Protein AF-A0AAE1Q903-F1 (afdb_monomer_lite)

pLDDT: mean 71.46, std 8.01, range [34.69, 80.75]

Sequence (77 aa):
MLVVVGSEDVLMVGSEDVLVVGNEDVLVVGSEDVLVVVGSEDVLVLGSEDVLVVGSEDVLVLGSEDMLVVVGSEDVC

Organism: NCBI:txid1843537

Structure (mmCIF, N/CA/C/O backbone):
data_AF-A0AAE1Q903-F1
#
_entry.id   AF-A0AAE1Q903-F1
#
loop_
_atom_site.group_PDB
_atom_site.id
_atom_site.type_symbol
_atom_site.label_atom_id
_atom_site.label_alt_id
_atom_site.label_comp_id
_atom_site.label_asym_id
_atom_site.label_entity_id
_atom_site.label_seq_id
_atom_site.pdbx_PDB_ins_code
_atom_site.Cartn_x
_atom_site.Cartn_y
_atom_site.Cartn_z
_atom_site.occupancy
_atom_site.B_iso_or_equiv
_atom_site.auth_seq_id
_atom_site.auth_comp_id
_atom_site.auth_asym_id
_atom_site.auth_atom_id
_atom_site.pdbx_PDB_model_num
ATOM 1 N N . MET A 1 1 ? -13.699 10.917 0.405 1.00 71.94 1 MET A N 1
ATOM 2 C CA . MET A 1 1 ? -12.751 10.546 -0.675 1.00 71.94 1 MET A CA 1
ATOM 3 C C . MET A 1 1 ? -11.794 11.676 -1.047 1.00 71.94 1 MET A C 1
ATOM 5 O O . MET A 1 1 ? -12.183 12.629 -1.723 1.00 71.94 1 MET A O 1
ATOM 9 N N . LEU A 1 2 ? -10.535 11.544 -0.626 1.00 77.44 2 LEU A N 1
ATOM 10 C CA . LEU A 1 2 ? -9.419 12.426 -0.975 1.00 77.44 2 LEU A CA 1
ATOM 11 C C . LEU A 1 2 ? -8.456 11.698 -1.923 1.00 77.44 2 LEU A C 1
ATOM 13 O O . LEU A 1 2 ? -8.158 10.528 -1.709 1.00 77.44 2 LEU A O 1
ATOM 17 N N . VAL A 1 3 ? -7.987 12.383 -2.971 1.00 80.00 3 VAL A N 1
ATOM 18 C CA . VAL A 1 3 ? -7.076 11.808 -3.974 1.00 80.00 3 VAL A CA 1
ATOM 19 C C . VAL A 1 3 ? -5.778 12.600 -3.997 1.00 80.00 3 VAL A C 1
ATOM 21 O O . VAL A 1 3 ? -5.807 13.815 -4.204 1.00 80.00 3 VAL A O 1
ATOM 24 N N . VAL A 1 4 ? -4.648 11.915 -3.830 1.00 79.00 4 VAL A N 1
ATOM 25 C CA . VAL A 1 4 ? -3.313 12.504 -4.001 1.00 79.00 4 VAL A CA 1
ATOM 26 C C . VAL A 1 4 ? -2.530 11.731 -5.044 1.00 79.00 4 VAL A C 1
ATOM 28 O O . VAL A 1 4 ? -2.519 10.504 -5.053 1.00 79.00 4 VAL A O 1
ATOM 31 N N . VAL A 1 5 ? -1.875 12.490 -5.921 1.00 79.25 5 VAL A N 1
ATOM 32 C CA . VAL A 1 5 ? -0.963 11.980 -6.939 1.00 79.25 5 VAL A CA 1
ATOM 33 C C . VAL A 1 5 ? 0.378 12.673 -6.736 1.00 79.25 5 VAL A C 1
ATOM 35 O O . VAL A 1 5 ? 0.457 13.900 -6.836 1.00 79.25 5 VAL A O 1
ATOM 38 N N . GLY A 1 6 ? 1.405 11.891 -6.430 1.00 74.25 6 GLY A N 1
ATOM 39 C CA . GLY A 1 6 ? 2.785 12.342 -6.266 1.00 74.25 6 GLY A CA 1
ATOM 40 C C . GLY A 1 6 ? 3.740 11.441 -7.041 1.00 74.25 6 GLY A C 1
ATOM 41 O O . GLY A 1 6 ? 3.374 10.343 -7.445 1.00 74.25 6 GLY A O 1
ATOM 42 N N . SER A 1 7 ? 4.950 11.925 -7.308 1.00 73.81 7 SER A N 1
ATOM 43 C CA . SER A 1 7 ? 6.000 11.143 -7.976 1.00 73.81 7 SER A CA 1
ATOM 44 C C . SER A 1 7 ? 7.127 10.706 -7.045 1.00 73.81 7 SER A C 1
ATOM 46 O O . SER A 1 7 ? 7.902 9.856 -7.452 1.00 73.81 7 SER A O 1
ATOM 48 N N . GLU A 1 8 ? 7.200 11.283 -5.847 1.00 77.00 8 GLU A N 1
ATOM 49 C CA . GLU A 1 8 ? 8.208 11.010 -4.810 1.00 77.00 8 GLU A CA 1
ATOM 50 C C . GLU A 1 8 ? 7.455 10.759 -3.487 1.00 77.00 8 GLU A C 1
ATOM 52 O O . GLU A 1 8 ? 6.378 10.156 -3.519 1.00 77.00 8 GLU A O 1
ATOM 57 N N . ASP A 1 9 ? 7.936 11.294 -2.363 1.00 77.62 9 ASP A N 1
ATOM 58 C CA . ASP A 1 9 ? 7.333 11.130 -1.036 1.00 77.62 9 ASP A CA 1
ATOM 59 C C . ASP A 1 9 ? 5.897 11.670 -0.940 1.00 77.62 9 ASP A C 1
ATOM 61 O O . ASP A 1 9 ? 5.631 12.873 -1.094 1.00 77.62 9 ASP A O 1
ATOM 65 N N . VAL A 1 10 ? 4.957 10.793 -0.579 1.00 77.31 10 VAL A N 1
ATOM 66 C CA . VAL A 1 10 ? 3.568 11.167 -0.293 1.00 77.31 10 VAL A CA 1
ATOM 67 C C . VAL A 1 10 ? 3.209 10.838 1.150 1.00 77.31 10 VAL A C 1
ATOM 69 O O . VAL A 1 10 ? 3.179 9.680 1.555 1.00 77.31 10 VAL A O 1
ATOM 72 N N . LEU A 1 11 ? 2.854 11.877 1.913 1.00 77.69 11 LEU A N 1
ATOM 73 C CA . LEU A 1 11 ? 2.322 11.749 3.269 1.00 77.69 11 LEU A CA 1
ATOM 74 C C . LEU A 1 11 ? 0.855 12.159 3.304 1.00 77.69 11 LEU A C 1
ATOM 76 O O . LEU A 1 11 ? 0.512 13.292 2.950 1.00 77.69 11 LEU A O 1
ATOM 80 N N . MET A 1 12 ? -0.001 11.270 3.799 1.00 76.69 12 MET A N 1
ATOM 81 C CA . MET A 1 12 ? -1.413 11.567 3.990 1.00 76.69 12 MET A CA 1
ATOM 82 C C . MET A 1 12 ? -1.921 11.168 5.370 1.00 76.69 12 MET A C 1
ATOM 84 O O . MET A 1 12 ? -1.661 10.072 5.857 1.00 76.69 12 MET A O 1
ATOM 88 N N . VAL A 1 13 ? -2.713 12.065 5.961 1.00 76.69 13 VAL A N 1
ATOM 89 C CA 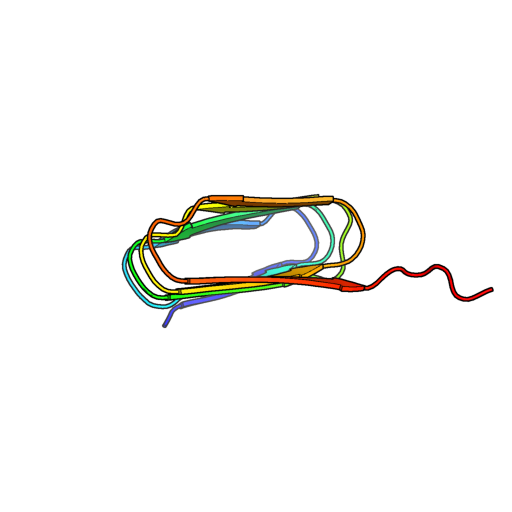. VAL A 1 13 ? -3.478 11.815 7.183 1.00 76.69 13 VAL A CA 1
ATOM 90 C C . VAL A 1 13 ? -4.922 12.235 6.935 1.00 76.69 13 VAL A C 1
ATOM 92 O O . VAL A 1 13 ? -5.189 13.405 6.652 1.00 76.69 13 VAL A O 1
ATOM 95 N N . GLY A 1 14 ? -5.844 11.285 7.034 1.00 72.00 14 GLY A N 1
ATOM 96 C CA . GLY A 1 14 ? -7.273 11.490 6.820 1.00 72.00 14 GLY A CA 1
ATOM 97 C C . GLY A 1 14 ? -8.111 10.595 7.725 1.00 72.00 14 GLY A C 1
ATOM 98 O O . GLY A 1 14 ? -7.592 9.704 8.386 1.00 72.00 14 GLY A O 1
ATOM 99 N N . SER A 1 15 ? -9.413 10.858 7.789 1.00 72.06 15 SER A N 1
ATOM 100 C CA . SER A 1 15 ? -10.365 10.057 8.571 1.00 72.06 15 SER A CA 1
ATOM 101 C C . SER A 1 15 ? -11.481 9.438 7.733 1.00 72.06 15 SER A C 1
ATOM 103 O O . SER A 1 15 ? -12.345 8.798 8.308 1.00 72.06 15 SER A O 1
ATOM 105 N N . GLU A 1 16 ? -11.461 9.659 6.420 1.00 75.94 16 GLU A N 1
ATOM 106 C CA . GLU A 1 16 ? -12.439 9.178 5.435 1.00 75.94 16 GLU A CA 1
ATOM 107 C C . GLU A 1 16 ? -11.691 8.461 4.302 1.00 75.94 16 GLU A C 1
ATOM 109 O O . GLU A 1 16 ? -10.458 8.454 4.314 1.00 75.94 16 GLU A O 1
ATOM 114 N N . ASP A 1 17 ? -12.408 7.977 3.281 1.00 75.19 17 ASP A N 1
ATOM 115 C CA . ASP A 1 17 ? -11.817 7.278 2.136 1.00 75.19 17 ASP A CA 1
ATOM 116 C C . ASP A 1 17 ? -10.626 8.019 1.513 1.00 75.19 17 ASP A C 1
ATOM 118 O O . ASP A 1 17 ? -10.727 9.189 1.101 1.00 75.19 17 ASP A O 1
ATOM 122 N N . VAL A 1 18 ? -9.516 7.306 1.358 1.00 74.25 18 VAL A N 1
ATOM 123 C CA . VAL A 1 18 ? -8.273 7.822 0.781 1.00 74.25 18 VAL A CA 1
ATOM 124 C C . VAL A 1 18 ? -7.879 7.035 -0.462 1.00 74.25 18 VAL A C 1
ATOM 126 O O . VAL A 1 18 ? -7.865 5.811 -0.446 1.00 74.25 18 VAL A O 1
ATOM 129 N N . LEU A 1 19 ? -7.489 7.754 -1.519 1.00 74.38 19 LEU A N 1
ATOM 130 C CA . LEU A 1 19 ? -6.778 7.216 -2.676 1.00 74.38 19 LEU A CA 1
ATOM 131 C C . LEU A 1 19 ? -5.416 7.895 -2.839 1.00 74.38 19 LEU A C 1
ATOM 133 O O . LEU A 1 19 ? -5.344 9.110 -3.051 1.00 74.38 19 LEU A O 1
ATOM 137 N N . VAL A 1 20 ? -4.342 7.106 -2.805 1.00 74.88 20 VAL A N 1
ATOM 138 C CA . VAL A 1 20 ? -2.978 7.595 -3.062 1.00 74.88 20 VAL A CA 1
ATOM 139 C C . VAL A 1 20 ? -2.362 6.903 -4.263 1.00 74.88 20 VAL A C 1
ATOM 141 O O . VAL A 1 20 ? -2.409 5.679 -4.360 1.00 74.88 20 VAL A O 1
ATOM 144 N N . VAL A 1 21 ? -1.772 7.707 -5.152 1.00 74.81 21 VAL A N 1
ATOM 145 C CA . VAL A 1 21 ? -0.978 7.245 -6.292 1.00 74.81 21 VAL A CA 1
ATOM 146 C C . VAL A 1 21 ? 0.434 7.832 -6.222 1.00 74.81 21 VAL A C 1
ATOM 148 O O . VAL A 1 21 ? 0.579 9.057 -6.213 1.00 74.81 21 VAL A O 1
ATOM 151 N N . GLY A 1 22 ? 1.453 6.967 -6.160 1.00 70.44 22 GLY A N 1
ATOM 152 C CA . GLY A 1 22 ? 2.871 7.317 -5.951 1.00 70.44 22 GLY A CA 1
ATOM 153 C C . GLY A 1 22 ? 3.855 6.391 -6.690 1.00 70.44 22 GLY A C 1
ATOM 154 O O . GLY A 1 22 ? 3.433 5.342 -7.178 1.00 70.44 22 GLY A O 1
ATOM 155 N N . ASN A 1 23 ? 5.135 6.791 -6.784 1.00 67.75 23 ASN A N 1
ATOM 156 C CA . ASN A 1 23 ? 6.229 6.040 -7.448 1.00 67.75 23 ASN A CA 1
ATOM 157 C C . ASN A 1 23 ? 7.511 5.838 -6.603 1.00 67.75 23 ASN A C 1
ATOM 159 O O . ASN A 1 23 ? 8.373 5.086 -7.044 1.00 67.75 23 ASN A O 1
ATOM 163 N N . GLU A 1 24 ? 7.613 6.418 -5.401 1.00 73.12 24 GLU A N 1
ATOM 164 C CA . GLU A 1 24 ? 8.644 6.082 -4.395 1.00 73.12 24 GLU A CA 1
ATOM 165 C C . GLU A 1 24 ? 7.958 5.809 -3.043 1.00 73.12 24 GLU A C 1
ATOM 167 O O . GLU A 1 24 ? 7.159 4.877 -2.965 1.00 73.12 24 GLU A O 1
ATOM 172 N N . ASP A 1 25 ? 8.158 6.645 -2.024 1.00 74.25 25 ASP A N 1
ATOM 173 C CA . ASP A 1 25 ? 7.699 6.363 -0.663 1.00 74.25 25 ASP A CA 1
ATOM 174 C C . ASP A 1 25 ? 6.275 6.864 -0.396 1.00 74.25 25 ASP A C 1
ATOM 176 O O . ASP A 1 25 ? 5.949 8.047 -0.560 1.00 74.25 25 ASP A O 1
ATOM 180 N N . VAL A 1 26 ? 5.405 5.974 0.091 1.00 75.62 26 VAL A N 1
ATOM 181 C CA . VAL A 1 26 ? 4.018 6.331 0.427 1.00 75.62 26 VAL A CA 1
ATOM 182 C C . VAL A 1 26 ? 3.670 5.972 1.867 1.00 75.62 26 VAL A C 1
ATOM 184 O O . VAL A 1 26 ? 3.665 4.803 2.248 1.00 75.62 26 VAL A O 1
ATOM 187 N N . LEU A 1 27 ? 3.295 6.992 2.651 1.00 77.06 27 LEU A N 1
ATOM 188 C CA . LEU A 1 27 ? 2.724 6.837 3.990 1.00 77.06 27 LEU A CA 1
ATOM 189 C C . LEU A 1 27 ? 1.283 7.330 4.033 1.00 77.06 27 LEU A C 1
ATOM 191 O O . LEU A 1 27 ? 1.002 8.515 3.816 1.00 77.06 27 LEU A O 1
ATOM 195 N N . VAL A 1 28 ? 0.375 6.434 4.410 1.00 75.62 28 VAL A N 1
ATOM 196 C CA . VAL A 1 28 ? -1.043 6.762 4.573 1.00 75.62 28 VAL A CA 1
ATOM 197 C C . VAL A 1 28 ? -1.530 6.393 5.960 1.00 75.62 28 VAL A C 1
ATOM 199 O O . VAL A 1 28 ? -1.321 5.278 6.426 1.00 75.62 28 VAL A O 1
ATOM 202 N N . VAL A 1 29 ? -2.209 7.337 6.608 1.00 76.44 29 VAL A N 1
ATOM 203 C CA . VAL A 1 29 ? -2.904 7.134 7.879 1.00 76.44 29 VAL A CA 1
ATOM 204 C C . VAL A 1 29 ? -4.378 7.485 7.689 1.00 76.44 29 VAL A C 1
ATOM 206 O O . VAL A 1 29 ? -4.701 8.641 7.407 1.00 76.44 29 VAL A O 1
ATOM 209 N N . GLY A 1 30 ? -5.252 6.491 7.833 1.00 74.56 30 GLY A N 1
ATOM 210 C CA . GLY A 1 30 ? -6.699 6.573 7.638 1.00 74.56 30 GLY A CA 1
ATOM 211 C C . GLY A 1 30 ? -7.492 5.834 8.719 1.00 74.56 30 GLY A C 1
ATOM 212 O O . GLY A 1 30 ? -6.980 4.922 9.366 1.00 74.56 30 GLY A O 1
ATOM 213 N N . SER A 1 31 ? -8.748 6.237 8.931 1.00 70.44 31 S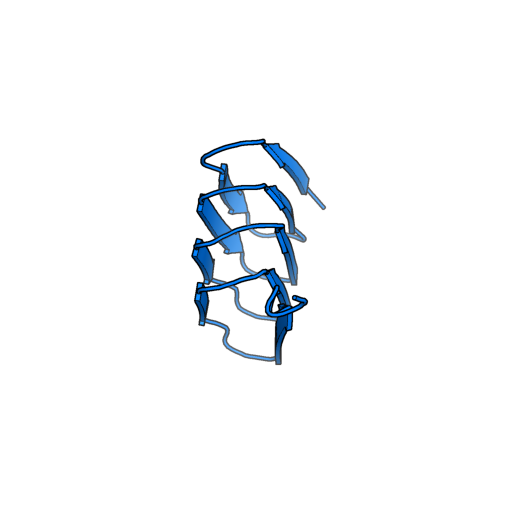ER A N 1
ATOM 214 C CA . SER A 1 31 ? -9.657 5.571 9.879 1.00 70.44 31 SER A CA 1
ATOM 215 C C . SER A 1 31 ? -10.547 4.526 9.207 1.00 70.44 31 SER A C 1
ATOM 217 O O . SER A 1 31 ? -10.712 3.449 9.758 1.00 70.44 31 SER A O 1
ATOM 219 N N . GLU A 1 32 ? -11.114 4.857 8.051 1.00 77.50 32 GLU A N 1
ATOM 220 C CA . GLU A 1 32 ? -12.136 4.057 7.359 1.00 77.50 32 GLU A CA 1
ATOM 221 C C . GLU A 1 32 ? -11.469 3.281 6.211 1.00 77.50 32 GLU A C 1
ATOM 223 O O . GLU A 1 32 ? -10.612 2.431 6.476 1.00 77.50 32 GLU A O 1
ATOM 228 N N . ASP A 1 33 ? -11.766 3.645 4.960 1.00 73.88 33 ASP A N 1
ATOM 229 C CA . ASP A 1 33 ? -11.259 2.965 3.771 1.00 73.88 33 ASP A CA 1
ATOM 230 C C . ASP A 1 33 ? -9.963 3.604 3.249 1.00 73.88 33 ASP A C 1
ATOM 232 O O . ASP A 1 33 ? -9.890 4.793 2.919 1.00 73.88 33 ASP A O 1
ATOM 236 N N . VAL A 1 34 ? -8.911 2.803 3.106 1.00 72.50 34 VAL A N 1
ATOM 237 C CA . VAL A 1 34 ? -7.622 3.256 2.586 1.00 72.50 34 VAL A CA 1
ATOM 238 C C . VAL A 1 34 ? -7.222 2.454 1.358 1.00 72.50 34 VAL A C 1
ATOM 240 O O . VAL A 1 34 ? -6.930 1.262 1.419 1.00 72.50 34 VAL A O 1
ATOM 243 N N . LEU A 1 35 ? -7.148 3.143 0.224 1.00 70.69 35 LEU A N 1
ATOM 244 C CA . LEU A 1 35 ? -6.714 2.587 -1.047 1.00 70.69 35 LEU A CA 1
ATOM 245 C C . LEU A 1 35 ? -5.400 3.234 -1.484 1.00 70.69 35 LEU A C 1
ATOM 247 O O . LEU A 1 35 ? -5.310 4.442 -1.712 1.00 70.69 35 LEU A O 1
ATOM 251 N N . VAL A 1 36 ? -4.370 2.414 -1.641 1.00 71.25 36 VAL A N 1
ATOM 252 C CA . VAL A 1 36 ? -3.029 2.854 -2.022 1.00 71.25 36 VAL A CA 1
ATOM 253 C C . VAL A 1 36 ? -2.599 2.089 -3.265 1.00 71.25 36 VAL A C 1
ATOM 255 O O . VAL A 1 36 ? -2.492 0.865 -3.255 1.00 71.25 36 VAL A O 1
ATOM 258 N N . VAL A 1 37 ? -2.408 2.816 -4.365 1.00 66.00 37 VAL A N 1
ATOM 259 C CA . VAL A 1 37 ? -2.025 2.264 -5.668 1.00 66.00 37 VAL A CA 1
ATOM 260 C C . VAL A 1 37 ? -0.690 2.868 -6.057 1.00 66.00 37 VAL A C 1
ATOM 262 O O . VAL A 1 37 ? -0.619 4.007 -6.505 1.00 66.00 37 VAL A O 1
ATOM 265 N N . VAL A 1 38 ? 0.377 2.119 -5.852 1.00 65.31 38 VAL A N 1
ATOM 266 C CA . VAL A 1 38 ? 1.739 2.638 -5.869 1.00 65.31 38 VAL A CA 1
ATOM 267 C C . VAL A 1 38 ? 2.585 1.777 -6.803 1.00 65.31 38 VAL A C 1
ATOM 269 O O . VAL A 1 38 ? 2.357 0.578 -6.930 1.00 65.31 38 VAL A O 1
ATOM 272 N N . GLY A 1 39 ? 3.502 2.404 -7.537 1.00 57.34 39 GLY A N 1
ATOM 273 C CA . GLY A 1 39 ? 4.404 1.725 -8.474 1.00 57.34 39 GLY A CA 1
ATOM 274 C C . GLY A 1 39 ? 5.751 1.316 -7.871 1.00 57.34 39 GLY A C 1
ATOM 275 O O . GLY A 1 39 ? 6.648 0.951 -8.624 1.00 57.34 39 GLY A O 1
ATOM 276 N N . SER A 1 40 ? 5.920 1.419 -6.552 1.00 62.34 40 SER A N 1
ATOM 277 C CA . SER A 1 40 ? 7.235 1.639 -5.935 1.00 62.34 40 SER A CA 1
ATOM 278 C C . SER A 1 40 ? 7.726 0.603 -4.927 1.00 62.34 40 SER A C 1
ATOM 280 O O . SER A 1 40 ? 6.983 -0.290 -4.507 1.00 62.34 40 SER A O 1
ATOM 282 N N . GLU A 1 41 ? 8.974 0.869 -4.513 1.00 64.12 41 GLU A N 1
ATOM 283 C CA . GLU A 1 41 ? 9.803 0.235 -3.488 1.00 64.12 41 GLU A CA 1
ATOM 284 C C . GLU A 1 41 ? 9.122 0.156 -2.105 1.00 64.12 41 GLU A C 1
ATOM 286 O O . GLU A 1 41 ? 8.834 -0.953 -1.682 1.00 64.12 41 GLU A O 1
ATOM 291 N N . ASP A 1 42 ? 8.758 1.264 -1.435 1.00 69.88 42 ASP A N 1
ATOM 292 C CA . ASP A 1 42 ? 8.280 1.234 -0.033 1.00 69.88 42 ASP A CA 1
ATOM 293 C C . ASP A 1 42 ? 6.874 1.842 0.194 1.00 69.88 42 ASP A C 1
ATOM 295 O O . ASP A 1 42 ? 6.590 3.007 -0.105 1.00 69.88 42 ASP A O 1
ATOM 299 N N . VAL A 1 43 ? 5.973 1.077 0.827 1.00 72.06 43 VAL A N 1
ATOM 300 C CA . VAL A 1 43 ? 4.620 1.532 1.199 1.00 72.06 43 VAL A CA 1
ATOM 301 C C . VAL A 1 43 ? 4.283 1.184 2.647 1.00 72.06 43 VAL A C 1
ATOM 303 O O . VAL A 1 43 ? 4.234 0.006 3.008 1.00 72.06 43 VAL A O 1
ATOM 306 N N . LEU A 1 44 ? 3.930 2.189 3.464 1.00 73.50 44 LEU A N 1
ATOM 307 C CA . LEU A 1 44 ? 3.308 1.962 4.775 1.00 73.50 44 LEU A CA 1
ATOM 308 C C . LEU A 1 44 ? 1.891 2.528 4.837 1.00 73.50 44 LEU A C 1
ATOM 310 O O . LEU A 1 44 ? 1.649 3.713 4.594 1.00 73.50 44 LEU A O 1
ATOM 314 N N . VAL A 1 45 ? 0.955 1.691 5.271 1.00 73.69 45 VAL A N 1
ATOM 315 C CA . VAL A 1 45 ? -0.436 2.094 5.468 1.00 73.69 45 VAL A CA 1
ATOM 316 C C . VAL A 1 45 ? -0.913 1.736 6.866 1.00 73.69 45 VAL A C 1
ATOM 318 O O . VAL A 1 45 ? -0.772 0.602 7.318 1.00 73.69 45 VAL A O 1
ATOM 321 N N . LEU A 1 46 ? -1.503 2.720 7.539 1.00 71.38 46 LEU A N 1
ATOM 322 C CA . LEU A 1 46 ? -2.219 2.580 8.799 1.00 71.38 46 LEU A CA 1
ATOM 323 C C . LEU A 1 46 ? -3.702 2.863 8.526 1.00 71.38 46 LEU A C 1
ATOM 325 O O . LEU A 1 46 ? -4.059 4.008 8.266 1.00 71.38 46 LEU A O 1
ATOM 329 N N . GLY A 1 47 ? -4.543 1.834 8.558 1.00 73.81 47 GLY A N 1
ATOM 330 C CA . GLY A 1 47 ? -6.003 1.922 8.418 1.00 73.81 47 GLY A CA 1
ATOM 331 C C . GLY A 1 47 ? -6.712 1.343 9.643 1.00 73.81 47 GLY A C 1
ATOM 332 O O . GLY A 1 47 ? -6.060 0.705 10.469 1.00 73.81 47 GLY A O 1
ATOM 333 N N . SER A 1 48 ? -8.032 1.525 9.779 1.00 69.75 48 SER A N 1
ATOM 334 C CA . SER A 1 48 ? -8.800 0.802 10.815 1.00 69.75 48 SER A CA 1
ATOM 335 C C . SER A 1 48 ? -9.774 -0.215 10.224 1.00 69.75 48 SER A C 1
ATOM 337 O O . SER A 1 48 ? -9.877 -1.298 10.802 1.00 69.75 48 SER A O 1
ATOM 339 N N . GLU A 1 49 ? -10.417 0.088 9.096 1.00 77.31 49 GLU A N 1
ATOM 340 C CA . GLU A 1 49 ? -11.415 -0.781 8.454 1.00 77.31 49 GLU A CA 1
ATOM 341 C C . GLU A 1 49 ? -10.828 -1.497 7.227 1.00 77.31 49 GLU A C 1
ATOM 343 O O . GLU A 1 49 ? -10.126 -2.496 7.412 1.00 77.31 49 GLU A O 1
ATOM 348 N N . ASP A 1 50 ? -11.044 -0.979 6.013 1.00 74.75 50 ASP A N 1
ATOM 349 C CA . ASP A 1 50 ? -10.625 -1.635 4.771 1.00 74.75 50 ASP A CA 1
ATOM 350 C C . ASP A 1 50 ? -9.325 -1.039 4.227 1.00 74.75 50 ASP A C 1
ATOM 352 O O . ASP A 1 50 ? -9.232 0.157 3.946 1.00 74.75 50 ASP A O 1
ATOM 356 N N . VAL A 1 51 ? -8.309 -1.879 4.004 1.00 73.56 51 VAL A N 1
ATOM 357 C CA . VAL A 1 51 ? -7.051 -1.440 3.387 1.00 73.56 51 VAL A CA 1
ATOM 358 C C . VAL A 1 51 ? -6.692 -2.271 2.164 1.00 73.56 51 VAL A C 1
ATOM 360 O O . VAL A 1 51 ? -6.446 -3.475 2.270 1.00 73.56 51 VAL A O 1
ATOM 363 N N . LEU A 1 52 ? -6.577 -1.611 1.005 1.00 73.56 52 LEU A N 1
ATOM 364 C CA . LEU A 1 52 ? -6.002 -2.204 -0.204 1.00 73.56 52 LEU A CA 1
ATOM 365 C C . LEU A 1 52 ? -4.697 -1.503 -0.569 1.00 73.56 52 LEU A C 1
ATOM 367 O O . LEU A 1 52 ? -4.676 -0.290 -0.787 1.00 73.56 52 LEU A O 1
ATOM 371 N N . VAL A 1 53 ? -3.630 -2.286 -0.713 1.00 74.06 53 VAL A N 1
ATOM 372 C CA . VAL A 1 53 ? -2.341 -1.801 -1.213 1.00 74.06 53 VAL A CA 1
ATOM 373 C C . VAL A 1 53 ? -1.919 -2.583 -2.446 1.00 74.06 53 VAL A C 1
ATOM 375 O O . VAL A 1 53 ? -1.939 -3.814 -2.443 1.00 74.06 53 VAL A O 1
ATOM 378 N N . VAL A 1 54 ? -1.516 -1.862 -3.489 1.00 73.69 54 VAL A N 1
ATOM 379 C CA . VAL A 1 54 ? -0.896 -2.405 -4.702 1.00 73.69 54 VAL A CA 1
ATOM 380 C C . VAL A 1 54 ? 0.484 -1.761 -4.844 1.00 73.69 54 VAL A C 1
ATOM 382 O O . VAL A 1 54 ? 0.539 -0.536 -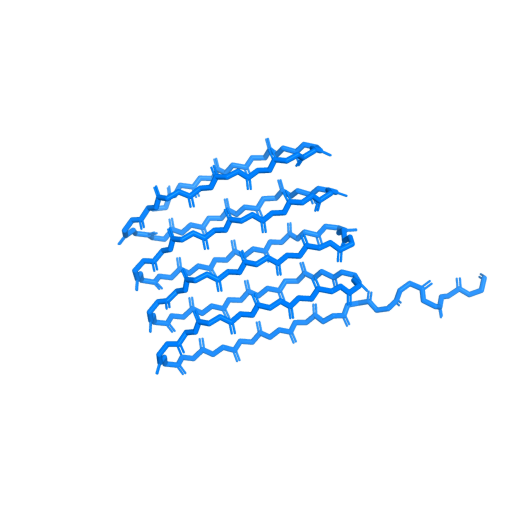4.896 1.00 73.69 54 VAL A O 1
ATOM 385 N N . GLY A 1 55 ? 1.563 -2.552 -4.860 1.00 70.44 55 GLY A N 1
ATOM 386 C CA . GLY A 1 55 ? 2.959 -2.068 -4.872 1.00 70.44 55 GLY A CA 1
ATOM 387 C C . GLY A 1 55 ? 3.968 -3.130 -5.323 1.00 70.44 55 GLY A C 1
ATOM 388 O O . GLY A 1 55 ? 3.558 -4.263 -5.587 1.00 70.44 55 GLY A O 1
ATOM 389 N N . SER A 1 56 ? 5.257 -2.781 -5.435 1.00 64.31 56 SER A N 1
ATOM 390 C CA . SER A 1 56 ? 6.243 -3.598 -6.169 1.00 64.31 56 SER A CA 1
ATOM 391 C C . SER A 1 56 ? 7.240 -4.354 -5.287 1.00 64.31 56 SER A C 1
ATOM 393 O O . SER A 1 56 ? 7.607 -5.476 -5.638 1.00 64.31 56 SER A O 1
ATOM 395 N N . GLU A 1 57 ? 7.658 -3.792 -4.145 1.00 70.06 57 GLU A N 1
ATOM 396 C CA . GLU A 1 57 ? 8.750 -4.388 -3.353 1.00 70.06 57 GLU A CA 1
ATOM 397 C C . GLU A 1 57 ? 8.386 -4.619 -1.879 1.00 70.06 57 GLU A C 1
ATOM 399 O O . GLU A 1 57 ? 8.164 -5.764 -1.481 1.00 70.06 57 GLU A O 1
ATOM 404 N N . ASP A 1 58 ? 8.253 -3.558 -1.087 1.00 72.50 58 ASP A N 1
ATOM 405 C CA . ASP A 1 58 ? 8.105 -3.601 0.363 1.00 72.50 58 ASP A CA 1
ATOM 406 C C . ASP A 1 58 ? 6.811 -2.900 0.808 1.00 72.50 58 ASP A C 1
ATOM 408 O O . ASP A 1 58 ? 6.599 -1.697 0.662 1.00 72.50 58 ASP A O 1
ATOM 412 N N . VAL A 1 59 ? 5.890 -3.689 1.369 1.00 72.69 59 VAL A N 1
ATOM 413 C CA . VAL A 1 59 ? 4.582 -3.201 1.818 1.00 72.69 59 VAL A CA 1
ATOM 414 C C . VAL A 1 59 ? 4.328 -3.611 3.261 1.00 72.69 59 VAL A C 1
ATOM 416 O O . VAL A 1 59 ? 4.254 -4.800 3.581 1.00 72.69 59 VAL A O 1
ATOM 419 N N . LEU A 1 60 ? 4.103 -2.627 4.132 1.00 73.12 60 LEU A N 1
ATOM 420 C CA . LEU A 1 60 ? 3.609 -2.847 5.488 1.00 73.12 60 LEU A CA 1
ATOM 421 C C . LEU A 1 60 ? 2.235 -2.214 5.660 1.00 73.12 60 LEU A C 1
ATOM 423 O O . LEU A 1 60 ? 2.051 -1.007 5.524 1.00 73.12 60 LEU A O 1
ATOM 427 N N . VAL A 1 61 ? 1.270 -3.045 6.037 1.00 73.50 61 VAL A N 1
ATOM 428 C CA . VAL A 1 61 ? -0.088 -2.599 6.329 1.00 73.50 61 VAL A CA 1
ATOM 429 C C . VAL A 1 61 ? -0.442 -2.965 7.757 1.00 73.50 61 VAL A C 1
ATOM 431 O O . VAL A 1 61 ? -0.257 -4.106 8.187 1.00 73.50 61 VAL A O 1
ATOM 434 N N . LEU A 1 62 ? -0.942 -1.984 8.500 1.00 72.00 62 LEU A N 1
ATOM 435 C CA . LEU A 1 62 ? -1.526 -2.168 9.818 1.00 72.00 62 LEU A CA 1
ATOM 436 C C . LEU A 1 62 ? -2.984 -1.719 9.755 1.00 72.00 62 LEU A C 1
ATOM 438 O O . LEU A 1 62 ? -3.269 -0.549 9.518 1.00 72.00 62 LEU A O 1
ATOM 442 N N . GLY A 1 63 ? -3.884 -2.672 9.972 1.00 73.69 63 GLY A N 1
ATOM 443 C CA . GLY A 1 63 ? -5.334 -2.517 9.932 1.00 73.69 63 GLY A CA 1
ATOM 444 C C . GLY A 1 63 ? -5.996 -3.368 11.009 1.00 73.69 63 GLY A C 1
ATOM 445 O O . GLY A 1 63 ? -5.391 -4.336 11.485 1.00 73.69 63 GLY A O 1
ATOM 446 N N . SER A 1 64 ? -7.209 -2.999 11.424 1.00 73.88 64 SER A N 1
ATOM 447 C CA . SER A 1 64 ? -7.969 -3.745 12.440 1.00 73.88 64 SER A CA 1
ATOM 448 C C . SER A 1 64 ? -8.979 -4.732 11.860 1.00 73.88 64 SER A C 1
ATOM 450 O O . SER A 1 64 ? -9.302 -5.692 12.562 1.00 73.88 64 SER A O 1
A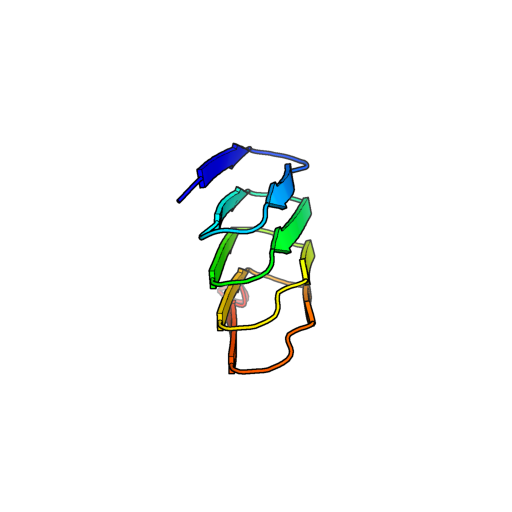TOM 452 N N . GLU A 1 65 ? -9.451 -4.528 10.626 1.00 80.75 65 GLU A N 1
ATOM 453 C CA . GLU A 1 65 ? -10.464 -5.388 10.000 1.00 80.75 65 GLU A CA 1
ATOM 454 C C . GLU A 1 65 ? -9.932 -6.115 8.758 1.00 80.75 65 GLU A C 1
ATOM 456 O O . GLU A 1 65 ? -9.294 -7.163 8.907 1.00 80.75 65 GLU A O 1
ATOM 461 N N . ASP A 1 66 ? -10.162 -5.580 7.557 1.00 77.12 66 ASP A N 1
ATOM 462 C CA . ASP A 1 66 ? -9.885 -6.272 6.301 1.00 77.12 66 ASP A CA 1
ATOM 463 C C . ASP A 1 66 ? -8.675 -5.660 5.579 1.00 77.12 66 ASP A C 1
ATOM 465 O O . ASP A 1 66 ? -8.597 -4.467 5.289 1.00 77.12 66 ASP A O 1
ATOM 469 N N . MET A 1 67 ? -7.689 -6.508 5.268 1.00 72.06 67 MET A N 1
ATOM 470 C CA . MET A 1 67 ? -6.466 -6.100 4.576 1.00 72.06 67 MET A CA 1
ATOM 471 C C . MET A 1 67 ? -6.191 -6.977 3.363 1.00 72.06 67 MET A C 1
ATOM 473 O O . MET A 1 67 ? -6.095 -8.204 3.469 1.00 72.06 67 MET A O 1
ATOM 477 N N . LEU A 1 68 ? -5.975 -6.339 2.214 1.00 76.19 68 LEU A N 1
ATOM 478 C CA . LEU A 1 68 ? -5.444 -6.985 1.020 1.00 76.19 68 LEU A CA 1
ATOM 479 C C . LEU A 1 68 ? -4.205 -6.247 0.532 1.00 76.19 68 LEU A C 1
ATOM 481 O O . LEU A 1 68 ? -4.226 -5.056 0.227 1.00 76.19 68 LEU A O 1
ATOM 485 N N . VAL A 1 69 ? -3.126 -7.009 0.403 1.00 76.06 69 VAL A N 1
ATOM 486 C CA . VAL A 1 69 ? -1.862 -6.542 -0.151 1.00 76.06 69 VAL A CA 1
ATOM 487 C C . VAL A 1 69 ? -1.588 -7.318 -1.426 1.00 76.06 69 VAL A C 1
ATOM 489 O O . VAL A 1 69 ? -1.513 -8.548 -1.413 1.00 76.06 69 VAL A O 1
ATOM 492 N N . VAL A 1 70 ? -1.454 -6.594 -2.530 1.00 74.62 70 VAL A N 1
ATOM 493 C CA . VAL A 1 70 ? -1.079 -7.130 -3.835 1.00 74.62 70 VAL A CA 1
ATOM 494 C C . VAL A 1 70 ? 0.316 -6.615 -4.158 1.00 74.62 70 VAL A C 1
ATOM 496 O O . VAL A 1 70 ? 0.482 -5.461 -4.545 1.00 74.62 70 VAL A O 1
ATOM 499 N N . VAL A 1 71 ? 1.313 -7.483 -3.996 1.00 71.81 71 VAL A N 1
ATOM 500 C CA . VAL A 1 71 ? 2.693 -7.182 -4.392 1.00 71.81 71 VAL A CA 1
ATOM 501 C C . VAL A 1 71 ? 2.921 -7.708 -5.807 1.00 71.81 71 VAL A C 1
ATOM 503 O O . VAL A 1 71 ? 2.811 -8.913 -6.053 1.00 71.81 71 VAL A O 1
ATOM 506 N N . GLY A 1 72 ? 3.177 -6.806 -6.749 1.00 65.25 72 GLY A N 1
ATOM 507 C CA . GLY A 1 72 ? 3.578 -7.134 -8.110 1.00 65.25 72 GLY A CA 1
ATOM 508 C C . GLY A 1 72 ? 5.095 -7.227 -8.188 1.00 65.25 72 GLY A C 1
ATOM 509 O O . GLY A 1 72 ? 5.763 -6.209 -8.167 1.00 65.25 72 GLY A O 1
ATOM 510 N N . SER A 1 73 ? 5.648 -8.432 -8.298 1.00 56.44 73 SER A N 1
ATOM 511 C CA . SER A 1 73 ? 7.086 -8.596 -8.537 1.00 56.44 73 SER A CA 1
ATOM 512 C C . SER A 1 73 ? 7.411 -8.202 -9.977 1.00 56.44 73 SER A C 1
ATOM 514 O O . SER A 1 73 ? 6.934 -8.845 -10.915 1.00 56.44 73 SER A O 1
ATOM 516 N N . GLU A 1 74 ? 8.271 -7.204 -10.167 1.00 55.28 74 GLU A N 1
ATOM 517 C CA . GLU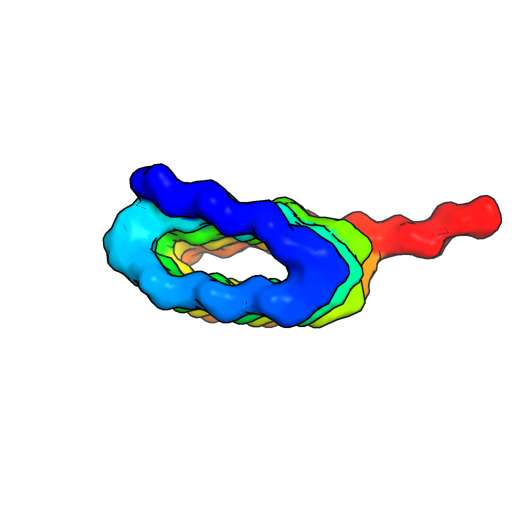 A 1 74 ? 8.896 -6.921 -11.465 1.00 55.28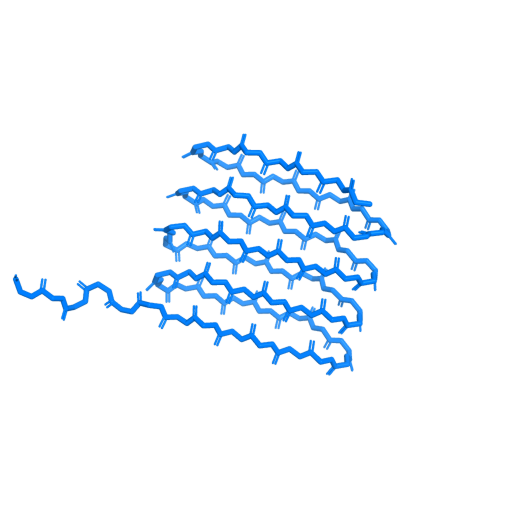 74 GLU A CA 1
ATOM 518 C C . GLU A 1 74 ? 10.070 -7.883 -11.743 1.00 55.28 74 GLU A C 1
ATOM 520 O O . GLU A 1 74 ? 11.095 -7.503 -12.293 1.00 55.28 74 GLU A O 1
ATOM 525 N N . ASP A 1 75 ? 9.931 -9.170 -11.411 1.00 47.22 75 ASP A N 1
ATOM 526 C CA . ASP A 1 75 ? 10.821 -10.220 -11.919 1.00 47.22 75 ASP A CA 1
ATOM 527 C C . ASP A 1 75 ? 10.303 -10.690 -13.288 1.00 47.22 75 ASP A C 1
ATOM 529 O O . ASP A 1 75 ? 9.898 -11.841 -13.482 1.00 47.22 75 ASP A O 1
ATOM 533 N N . VAL A 1 76 ? 10.274 -9.785 -14.266 1.00 39.00 76 VAL A N 1
ATOM 534 C CA . VAL A 1 76 ? 10.099 -10.158 -15.674 1.00 39.00 76 VAL A CA 1
ATOM 535 C C . VAL A 1 76 ? 11.369 -9.760 -16.412 1.00 39.00 76 VAL A C 1
ATOM 537 O O . VAL A 1 76 ? 11.720 -8.588 -16.469 1.00 39.00 76 VAL A O 1
ATOM 540 N N . CYS A 1 77 ? 12.070 -10.783 -16.902 1.00 34.69 77 CYS A N 1
ATOM 541 C CA . CYS A 1 77 ? 13.374 -10.731 -17.564 1.00 34.69 77 CYS A CA 1
ATOM 542 C C . CYS A 1 77 ? 13.544 -9.636 -18.626 1.00 34.69 77 CYS A C 1
ATOM 544 O O . CYS A 1 77 ? 12.573 -9.384 -19.378 1.00 34.69 77 CYS A O 1
#

Foldseek 3Di:
DDEDEDAEEDAEDEADEYEYEYEEEYEEAYEEAYEYEYAYAYYEYEYEEHYEYEYAHYYHYHYNYYYDYHHDHPPDD

Radius of gyration: 11.53 Å; chains: 1; bounding box: 26×23×30 Å

Secondary structure (DSSP, 8-state):
-EEEE-SS-EEEE-SS-EEEEESS-EEEE-SS-EEEEE-SSEEEEE-SSEEEEEESSEEEEE-SSEEEEEE------